Protein AF-A0A7C4ERR0-F1 (afdb_monomer)

Secondary structure (DSSP, 8-state):
------HHHHHHHHHHHHHHHHHHHHHHHHHHS-SGGGSPPGGGPPPGGGTTTTEEEEETTEEHHHHHHTT--SEE-TTS-EE---GGGEEEEE-THHHHHHHHHHHHHHHHHHHHHHHHHHHHHHHHHHHHHTT--

pLDDT: mean 80.94, std 9.2, range [39.28, 92.69]

Foldseek 3Di:
DDPPPDVVVVVVVVCCVVVVVVVVVVVCCVPPNDPPVPDDDPVRDDDPVVCVQFKFKFFQNHTPVVCVVVVVPFDADPVRDGDDGDPVRIDMDGNCVVVVVVVVVVVVVVVVVVVVVVVVVVVVVVVVVVVVVVVVD

Mean predicted aligned error: 10.68 Å

Solvent-accessible surface area (backbone atoms only — not comparable to full-atom values): 8269 Å² total; per-residue (Å²): 136,83,82,75,73,55,66,70,57,56,52,51,55,54,47,45,57,56,54,46,51,53,50,52,52,52,52,48,46,72,77,71,48,78,70,74,83,75,55,81,54,85,95,62,69,72,60,69,87,76,32,61,83,50,38,44,50,24,50,79,89,37,52,49,65,61,25,60,76,70,67,50,85,57,47,56,48,102,80,73,45,81,49,82,83,48,75,89,39,52,47,73,49,72,54,58,61,63,62,54,48,51,52,53,50,51,52,48,52,53,50,50,50,53,48,52,52,53,52,51,53,50,53,50,52,55,54,49,52,56,54,52,61,66,71,78,110

Structure (mmCIF, N/CA/C/O backbone):
data_AF-A0A7C4ERR0-F1
#
_entry.id   AF-A0A7C4ERR0-F1
#
loop_
_atom_site.group_PDB
_atom_site.id
_atom_site.type_symbol
_atom_site.label_atom_id
_atom_site.label_alt_id
_atom_site.label_comp_id
_atom_site.label_asym_id
_atom_site.label_entity_id
_atom_site.label_seq_id
_atom_site.pdbx_PDB_ins_code
_atom_site.Cartn_x
_atom_site.Cartn_y
_atom_site.Cartn_z
_atom_site.occupancy
_atom_site.B_iso_or_equiv
_atom_site.auth_seq_id
_atom_site.auth_comp_id
_atom_site.auth_asym_id
_atom_site.auth_atom_id
_atom_site.pdbx_PDB_model_num
ATOM 1 N N . MET A 1 1 ? 14.575 -12.371 -54.526 1.00 39.28 1 MET A N 1
ATOM 2 C CA . MET A 1 1 ? 14.294 -11.137 -53.759 1.00 39.28 1 MET A CA 1
ATOM 3 C C . MET A 1 1 ? 14.355 -11.497 -52.283 1.00 39.28 1 MET A C 1
ATOM 5 O O . MET A 1 1 ? 13.512 -12.250 -51.822 1.00 39.28 1 MET A O 1
ATOM 9 N N . HIS A 1 2 ? 15.414 -11.101 -51.576 1.00 48.78 2 HIS A N 1
ATOM 10 C CA . HIS A 1 2 ? 15.572 -11.419 -50.154 1.00 48.78 2 HIS A CA 1
ATOM 11 C C . HIS A 1 2 ? 14.862 -10.323 -49.357 1.00 48.78 2 HIS A C 1
ATOM 13 O O . HIS A 1 2 ? 15.348 -9.192 -49.316 1.00 48.78 2 HIS A O 1
ATOM 19 N N . ASN A 1 3 ? 13.695 -10.630 -48.787 1.00 58.78 3 ASN A N 1
ATOM 20 C CA . ASN A 1 3 ? 12.978 -9.706 -47.912 1.00 58.78 3 ASN A CA 1
ATOM 21 C C . ASN A 1 3 ? 13.831 -9.485 -46.659 1.00 58.78 3 ASN A C 1
ATOM 23 O O . ASN A 1 3 ? 13.773 -10.266 -45.713 1.00 58.78 3 ASN A O 1
ATOM 27 N N . ARG A 1 4 ? 14.667 -8.441 -46.665 1.00 66.69 4 ARG A N 1
ATOM 28 C CA . ARG A 1 4 ? 15.372 -7.987 -45.466 1.00 66.69 4 ARG A CA 1
ATOM 29 C C . ARG A 1 4 ? 14.318 -7.417 -44.526 1.00 66.69 4 ARG A C 1
ATOM 31 O O . ARG A 1 4 ? 13.931 -6.259 -44.661 1.00 66.69 4 ARG A O 1
ATOM 38 N N . ILE A 1 5 ? 13.810 -8.260 -43.632 1.00 64.56 5 ILE A N 1
ATOM 39 C CA . ILE A 1 5 ? 12.906 -7.845 -42.561 1.00 64.56 5 ILE A CA 1
ATOM 40 C C . ILE A 1 5 ? 13.581 -6.679 -41.836 1.00 64.56 5 ILE A C 1
ATOM 42 O O . ILE A 1 5 ? 14.749 -6.771 -41.452 1.00 64.56 5 ILE A O 1
ATOM 46 N N . ASN A 1 6 ? 12.865 -5.560 -41.720 1.00 78.75 6 ASN A N 1
ATOM 47 C CA . ASN A 1 6 ? 13.379 -4.368 -41.066 1.00 78.75 6 ASN A CA 1
ATOM 48 C C . ASN A 1 6 ? 13.745 -4.736 -39.614 1.00 78.75 6 ASN A C 1
ATOM 50 O O . ASN A 1 6 ? 12.865 -5.194 -38.884 1.00 78.75 6 ASN A O 1
ATOM 54 N N . PRO A 1 7 ? 15.002 -4.551 -39.174 1.00 76.31 7 PRO A N 1
ATOM 55 C CA . PRO A 1 7 ? 15.438 -4.943 -37.835 1.00 76.31 7 PRO A CA 1
ATOM 56 C C . PRO A 1 7 ? 14.577 -4.326 -36.723 1.00 76.31 7 PRO A C 1
ATOM 58 O O . PRO A 1 7 ? 14.347 -4.979 -35.710 1.00 76.31 7 PRO A O 1
ATOM 61 N N . LEU A 1 8 ? 14.016 -3.130 -36.935 1.00 74.00 8 LEU A N 1
ATOM 62 C CA . LEU A 1 8 ? 13.063 -2.504 -36.008 1.00 74.00 8 LEU A CA 1
ATOM 63 C C . LEU A 1 8 ? 11.782 -3.332 -35.815 1.00 74.00 8 LEU A C 1
ATOM 65 O O . LEU A 1 8 ? 11.280 -3.428 -34.699 1.00 74.00 8 LEU A O 1
ATOM 69 N N . ILE A 1 9 ? 11.277 -3.964 -36.878 1.00 75.38 9 ILE A N 1
ATOM 70 C CA . ILE A 1 9 ? 10.088 -4.826 -36.824 1.00 75.38 9 ILE A CA 1
ATOM 71 C C . ILE A 1 9 ? 10.408 -6.106 -36.046 1.00 75.38 9 ILE A C 1
ATOM 73 O O . ILE A 1 9 ? 9.629 -6.505 -35.186 1.00 75.38 9 ILE A O 1
ATOM 77 N N . SER A 1 10 ? 11.575 -6.714 -36.276 1.00 76.31 10 SER A N 1
ATOM 78 C CA . SER A 1 10 ? 12.005 -7.901 -35.524 1.00 76.31 10 SER A CA 1
ATOM 79 C C . SER A 1 10 ? 12.171 -7.607 -34.031 1.00 76.31 10 SER A C 1
ATOM 81 O O . SER A 1 10 ? 11.711 -8.389 -33.199 1.00 76.31 10 SER A O 1
ATOM 83 N N . PHE A 1 11 ? 12.766 -6.462 -33.676 1.00 77.06 11 PHE A N 1
ATOM 84 C CA . PHE A 1 11 ? 12.861 -6.017 -32.283 1.00 77.06 11 PHE A CA 1
ATOM 85 C C . PHE A 1 11 ? 11.483 -5.762 -31.665 1.00 77.06 11 PHE A C 1
ATOM 87 O O . PHE A 1 11 ? 11.231 -6.210 -30.548 1.00 77.06 11 PHE A O 1
ATOM 94 N N . GLY A 1 12 ? 10.579 -5.107 -32.398 1.00 72.06 12 GLY A N 1
ATOM 95 C CA . GLY A 1 12 ? 9.215 -4.845 -31.940 1.00 72.06 12 GLY A CA 1
ATOM 96 C C . GLY A 1 12 ? 8.422 -6.123 -31.661 1.00 72.06 12 GLY A C 1
ATOM 97 O O . GLY A 1 12 ? 7.835 -6.259 -30.590 1.00 72.06 12 GLY A O 1
ATOM 98 N N . ILE A 1 13 ? 8.462 -7.093 -32.580 1.00 80.81 13 ILE A N 1
ATOM 99 C CA . ILE A 1 13 ? 7.768 -8.381 -32.427 1.00 80.81 13 ILE A CA 1
ATOM 100 C C . ILE A 1 13 ? 8.350 -9.172 -31.250 1.00 80.81 13 ILE A C 1
ATOM 102 O O . ILE A 1 13 ? 7.605 -9.669 -30.408 1.00 80.81 13 ILE A O 1
ATOM 106 N N . THR A 1 14 ? 9.678 -9.251 -31.150 1.00 81.94 14 THR A N 1
ATOM 107 C CA . THR A 1 14 ? 10.345 -9.971 -30.052 1.00 81.94 14 THR A CA 1
ATOM 108 C C . THR A 1 14 ? 10.003 -9.346 -28.697 1.00 81.94 14 THR A C 1
ATOM 110 O O . THR A 1 14 ? 9.637 -10.052 -27.759 1.00 81.94 14 THR A O 1
ATOM 113 N N . GLY A 1 15 ? 10.056 -8.014 -28.605 1.00 74.25 15 GLY A N 1
ATOM 114 C CA . GLY A 1 15 ? 9.685 -7.278 -27.400 1.00 74.25 15 GLY A CA 1
ATOM 115 C C . GLY A 1 15 ? 8.220 -7.480 -27.013 1.00 74.25 15 GLY A C 1
ATOM 116 O O . GLY A 1 15 ? 7.934 -7.725 -25.844 1.00 74.25 15 GLY A O 1
ATOM 117 N N . MET A 1 16 ? 7.298 -7.454 -27.980 1.00 82.56 16 MET A N 1
ATOM 118 C CA . MET A 1 16 ? 5.873 -7.692 -27.736 1.00 82.56 16 MET A CA 1
ATOM 119 C C . MET A 1 16 ? 5.622 -9.067 -27.115 1.00 82.56 16 MET A C 1
ATOM 121 O O . MET A 1 16 ? 4.876 -9.159 -26.145 1.00 82.56 16 MET A O 1
ATOM 125 N N . PHE A 1 17 ? 6.249 -10.130 -27.622 1.00 84.38 17 PHE A N 1
ATOM 126 C CA . PHE A 1 17 ? 6.045 -11.466 -27.059 1.00 84.38 17 PHE A CA 1
ATOM 127 C C . PHE A 1 17 ? 6.647 -11.613 -25.662 1.00 84.38 17 PHE A C 1
ATOM 129 O O . PHE A 1 17 ? 6.008 -12.200 -24.791 1.00 84.38 17 PHE A O 1
ATOM 136 N N . ILE A 1 18 ? 7.833 -11.052 -25.417 1.00 84.62 18 ILE A N 1
ATOM 137 C CA . ILE A 1 18 ? 8.480 -11.131 -24.102 1.00 84.62 18 ILE A CA 1
ATOM 138 C C . ILE A 1 18 ? 7.709 -10.292 -23.077 1.00 84.62 18 ILE A C 1
ATOM 140 O O . ILE A 1 18 ? 7.186 -10.822 -22.096 1.00 84.62 18 ILE A O 1
ATOM 144 N N . PHE A 1 19 ? 7.599 -8.983 -23.309 1.00 76.62 19 PHE A N 1
ATOM 145 C CA . PHE A 1 19 ? 6.998 -8.062 -22.345 1.00 76.62 19 PHE A CA 1
ATOM 146 C C . PHE A 1 19 ? 5.476 -8.202 -22.279 1.00 76.62 19 PHE A C 1
ATOM 148 O O . PHE A 1 19 ? 4.904 -8.093 -21.197 1.00 76.62 19 PHE A O 1
ATOM 155 N N . GLY A 1 20 ? 4.818 -8.511 -23.400 1.00 78.69 20 GLY A N 1
ATOM 156 C CA . GLY A 1 20 ? 3.375 -8.738 -23.443 1.00 78.69 20 GLY A CA 1
ATOM 157 C C . GLY A 1 20 ? 2.948 -9.981 -22.665 1.00 78.69 20 GLY A C 1
ATOM 158 O O . GLY A 1 20 ? 1.949 -9.926 -21.954 1.00 78.69 20 GLY A O 1
ATOM 159 N N . SER A 1 21 ? 3.725 -11.069 -22.716 1.00 83.75 21 SER A N 1
ATOM 160 C CA . SER A 1 21 ? 3.416 -12.279 -21.937 1.00 83.75 21 SER A CA 1
ATOM 161 C C . SER A 1 21 ? 3.588 -12.050 -20.434 1.00 83.75 21 SER A C 1
ATOM 163 O O . SER A 1 21 ? 2.741 -12.473 -19.649 1.00 83.75 21 SER A O 1
ATOM 165 N N . ILE A 1 22 ? 4.644 -11.334 -20.027 1.00 86.12 22 ILE A N 1
ATOM 166 C CA . ILE A 1 22 ? 4.869 -10.957 -18.621 1.00 86.12 22 ILE A CA 1
ATOM 167 C C . ILE A 1 22 ? 3.720 -10.077 -18.118 1.00 86.12 22 ILE A C 1
ATOM 169 O O . ILE A 1 22 ? 3.146 -10.355 -17.065 1.00 86.12 22 ILE A O 1
ATOM 173 N N . PHE A 1 23 ? 3.349 -9.052 -18.889 1.00 82.44 23 PHE A N 1
ATOM 174 C CA . PHE A 1 23 ? 2.244 -8.156 -18.556 1.00 82.44 23 PHE A CA 1
ATOM 175 C C . PHE A 1 23 ? 0.912 -8.908 -18.425 1.00 82.44 23 PHE A C 1
ATOM 177 O O . PHE A 1 23 ? 0.201 -8.737 -17.435 1.00 82.44 23 PHE A O 1
ATOM 184 N N . ALA A 1 24 ? 0.596 -9.788 -19.380 1.00 84.69 24 ALA A N 1
ATOM 185 C CA . ALA A 1 24 ? -0.616 -10.601 -19.334 1.00 84.69 24 ALA A CA 1
ATOM 186 C C . ALA A 1 24 ? -0.659 -11.490 -18.080 1.00 84.69 24 ALA A C 1
ATOM 188 O O . ALA A 1 24 ? -1.686 -11.548 -17.405 1.00 84.69 24 ALA A O 1
ATOM 189 N N . GLY A 1 25 ? 0.463 -12.127 -17.727 1.00 87.31 25 GLY A N 1
ATOM 190 C CA . GLY A 1 25 ? 0.573 -12.931 -16.509 1.00 87.31 25 GLY A CA 1
ATOM 191 C C . GLY A 1 25 ? 0.321 -12.119 -15.236 1.00 87.31 25 GLY A C 1
ATOM 192 O O . GLY A 1 25 ? -0.446 -12.551 -14.376 1.00 87.31 25 GLY A O 1
ATOM 193 N N . GLN A 1 26 ? 0.901 -10.920 -15.139 1.00 85.25 26 GLN A N 1
ATOM 194 C CA . GLN A 1 26 ? 0.708 -10.031 -13.988 1.00 85.25 26 GLN A CA 1
ATOM 195 C C . GLN A 1 26 ? -0.747 -9.565 -13.846 1.00 85.25 26 GLN A C 1
ATOM 197 O O . GLN A 1 26 ? -1.281 -9.576 -12.739 1.00 85.25 26 GLN A O 1
ATOM 202 N N . ILE A 1 27 ? -1.416 -9.215 -14.950 1.00 86.00 27 ILE A N 1
ATOM 203 C CA . ILE A 1 27 ? -2.839 -8.837 -14.948 1.00 86.00 27 ILE A CA 1
ATOM 204 C C . ILE A 1 27 ? -3.710 -10.010 -14.488 1.00 86.00 27 ILE A C 1
ATOM 206 O O . ILE A 1 27 ? -4.546 -9.848 -13.599 1.00 86.00 27 ILE A O 1
ATOM 210 N N . ILE A 1 28 ? -3.494 -11.205 -15.043 1.00 87.06 28 ILE A N 1
ATOM 211 C CA . ILE A 1 28 ? -4.242 -12.411 -14.658 1.00 87.06 28 ILE A CA 1
ATOM 212 C C . ILE A 1 28 ? -4.080 -12.681 -13.161 1.00 87.06 28 ILE A C 1
ATOM 214 O O . ILE A 1 28 ? -5.069 -12.902 -12.466 1.00 87.06 28 ILE A O 1
ATOM 218 N N . GLN A 1 29 ? -2.852 -12.617 -12.647 1.00 83.62 29 GLN A N 1
ATOM 219 C CA . GLN A 1 29 ? -2.584 -12.837 -11.230 1.00 83.62 29 GLN A CA 1
ATOM 220 C C . GLN A 1 29 ? -3.224 -11.761 -10.340 1.00 83.62 29 GLN A C 1
ATOM 222 O O . GLN A 1 29 ? -3.745 -12.090 -9.278 1.00 83.62 29 GLN A O 1
ATOM 227 N N . ALA A 1 30 ? -3.231 -10.497 -10.766 1.00 84.19 30 ALA A N 1
ATOM 228 C CA . ALA A 1 30 ? -3.829 -9.405 -10.003 1.00 84.19 30 ALA A CA 1
ATOM 229 C C . ALA A 1 30 ? -5.359 -9.533 -9.872 1.00 84.19 30 ALA A C 1
ATOM 231 O O . ALA A 1 30 ? -5.910 -9.236 -8.812 1.00 84.19 30 ALA A O 1
ATOM 232 N N . PHE A 1 31 ? -6.051 -9.992 -10.922 1.00 83.69 31 PHE A N 1
ATOM 233 C CA . PHE A 1 31 ? -7.517 -10.104 -10.916 1.00 83.69 31 PHE A CA 1
ATOM 234 C C . PHE A 1 31 ? -8.041 -11.467 -10.449 1.00 83.69 31 PHE A C 1
ATOM 236 O O . PHE A 1 31 ? -9.084 -11.516 -9.796 1.00 83.69 31 PHE A O 1
ATOM 243 N N . TRP A 1 32 ? -7.336 -12.557 -10.760 1.00 86.38 32 TRP A N 1
ATOM 244 C CA . TRP A 1 32 ? -7.786 -13.932 -10.500 1.00 86.38 32 TRP A CA 1
ATOM 245 C C . TRP A 1 32 ? -6.890 -14.726 -9.545 1.00 86.38 32 TRP A C 1
ATOM 247 O O . TRP A 1 32 ? -7.159 -15.898 -9.288 1.00 86.38 32 TRP A O 1
ATOM 257 N N . GLY A 1 33 ? -5.837 -14.119 -8.998 1.00 79.00 33 GLY A N 1
ATOM 258 C CA . GLY A 1 33 ? -5.008 -14.754 -7.979 1.00 79.00 33 GLY A CA 1
ATOM 259 C C . GLY A 1 33 ? -5.760 -14.977 -6.664 1.00 79.00 33 GLY A C 1
ATOM 260 O O . GLY A 1 33 ? -6.616 -14.186 -6.262 1.00 79.00 33 GLY A O 1
ATOM 261 N N . THR A 1 34 ? -5.409 -16.051 -5.958 1.00 77.12 34 THR A N 1
ATOM 262 C CA . THR A 1 34 ? -5.920 -16.333 -4.613 1.00 77.12 34 THR A CA 1
ATOM 263 C C . THR A 1 34 ? -5.479 -15.229 -3.657 1.00 77.12 34 THR A C 1
ATOM 265 O O . THR A 1 34 ? -4.289 -14.943 -3.546 1.00 77.12 34 THR A O 1
ATOM 268 N N . ARG A 1 35 ? -6.425 -14.599 -2.955 1.00 71.81 35 ARG A N 1
ATOM 269 C CA . ARG A 1 35 ? -6.118 -13.493 -2.032 1.00 71.81 35 ARG A CA 1
ATOM 270 C C . ARG A 1 35 ? -5.568 -13.979 -0.693 1.00 71.81 35 ARG A C 1
ATOM 272 O O . ARG A 1 35 ? -4.796 -13.267 -0.061 1.00 71.81 35 ARG A O 1
ATOM 279 N N . ASP A 1 36 ? -5.903 -15.207 -0.304 1.00 72.56 36 ASP A N 1
ATOM 280 C CA . ASP A 1 36 ? -5.627 -15.687 1.049 1.00 72.56 36 ASP A CA 1
ATOM 281 C C . ASP A 1 36 ? -4.154 -16.028 1.316 1.00 72.56 36 ASP A C 1
ATOM 283 O O . ASP A 1 36 ? -3.716 -16.024 2.462 1.00 72.56 36 ASP A O 1
ATOM 287 N N . ILE A 1 37 ? -3.359 -16.247 0.264 1.00 73.38 37 ILE A N 1
ATOM 288 C CA . ILE A 1 37 ? -1.920 -16.544 0.381 1.00 73.38 37 ILE A CA 1
ATOM 289 C C . ILE A 1 37 ? -1.081 -15.342 0.846 1.00 73.38 37 ILE A C 1
ATOM 291 O O . ILE A 1 37 ? 0.102 -15.502 1.133 1.00 73.38 37 ILE A O 1
ATOM 295 N N . TRP A 1 38 ? -1.673 -14.145 0.893 1.00 77.19 38 TRP A N 1
ATOM 296 C CA . TRP A 1 38 ? -0.994 -12.899 1.258 1.00 77.19 38 TRP A CA 1
ATOM 297 C C . TRP A 1 38 ? -1.250 -12.466 2.709 1.00 77.19 38 TRP A C 1
ATOM 299 O O . TRP A 1 38 ? -0.691 -11.459 3.146 1.00 77.19 38 TRP A O 1
ATOM 309 N N . TRP A 1 39 ? -2.070 -13.204 3.469 1.00 80.44 39 TRP A N 1
ATOM 310 C CA . TRP A 1 39 ? -2.247 -12.959 4.902 1.00 80.44 39 TRP A CA 1
ATOM 311 C C . TRP A 1 39 ? -1.060 -13.476 5.711 1.00 80.44 39 TRP A C 1
ATOM 313 O O . TRP A 1 39 ? -0.402 -14.450 5.343 1.00 80.44 39 TRP A O 1
ATOM 323 N N . THR A 1 40 ? -0.807 -12.836 6.854 1.00 82.50 40 THR A N 1
ATOM 324 C CA . THR A 1 40 ? 0.179 -13.326 7.819 1.00 82.50 40 THR A CA 1
ATOM 325 C C . THR A 1 40 ? -0.187 -14.750 8.251 1.00 82.50 40 THR A C 1
ATOM 327 O O . THR A 1 40 ? -1.318 -14.959 8.694 1.00 82.50 40 THR A O 1
ATOM 330 N N . PRO A 1 41 ? 0.748 -15.714 8.166 1.00 82.19 41 PRO A N 1
ATOM 331 C CA . PRO A 1 41 ? 0.528 -17.071 8.648 1.00 82.19 41 PRO A CA 1
ATOM 332 C C . PRO A 1 41 ? 0.081 -17.112 10.114 1.00 82.19 41 PRO A C 1
ATOM 334 O O . PRO A 1 41 ? 0.520 -16.295 10.929 1.00 82.19 41 PRO A O 1
ATOM 337 N N . ASP A 1 42 ? -0.772 -18.078 10.459 1.00 79.94 42 ASP A N 1
ATOM 338 C CA . ASP A 1 42 ? -1.363 -18.181 11.798 1.00 79.94 42 ASP A CA 1
ATOM 339 C C . ASP A 1 42 ? -0.320 -18.334 12.920 1.00 79.94 42 ASP A C 1
ATOM 341 O O . ASP A 1 42 ? -0.526 -17.841 14.029 1.00 79.94 42 ASP A O 1
ATOM 345 N N . ASP A 1 43 ? 0.811 -18.976 12.627 1.00 85.75 43 ASP A N 1
ATOM 346 C CA . ASP A 1 43 ? 1.952 -19.166 13.529 1.00 85.75 43 ASP A CA 1
ATOM 347 C C . ASP A 1 43 ? 2.781 -17.886 13.743 1.00 85.75 43 ASP A C 1
ATOM 349 O O . ASP A 1 43 ? 3.630 -17.835 14.633 1.00 85.75 43 ASP A O 1
ATOM 353 N N . LYS A 1 44 ? 2.526 -16.831 12.959 1.00 83.31 44 LYS A N 1
ATOM 354 C CA . LYS A 1 44 ? 3.250 -15.550 12.993 1.00 83.31 44 LYS A CA 1
ATOM 355 C C . LYS A 1 44 ? 2.363 -14.361 13.358 1.00 83.31 44 LYS A C 1
ATOM 357 O O . LYS A 1 44 ? 2.696 -13.221 13.027 1.00 83.31 44 LYS A O 1
ATOM 362 N N . LYS A 1 45 ? 1.243 -14.602 14.048 1.00 85.94 45 LYS A N 1
ATOM 363 C CA . LYS A 1 45 ? 0.371 -13.533 14.557 1.00 85.94 45 LYS A CA 1
ATOM 364 C C . LYS A 1 45 ? 1.176 -12.542 15.390 1.00 85.94 45 LYS A C 1
AT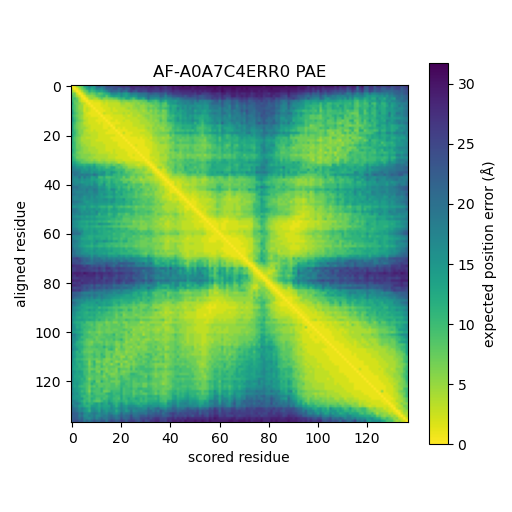OM 366 O O . LYS A 1 45 ? 1.941 -12.915 16.278 1.00 85.94 45 LYS A O 1
ATOM 371 N N . LEU A 1 46 ? 1.003 -11.265 15.077 1.00 84.25 46 LEU A N 1
ATOM 372 C CA . LEU A 1 46 ? 1.668 -10.189 15.791 1.00 84.25 46 LEU A CA 1
ATOM 373 C C . LEU A 1 46 ? 0.842 -9.801 17.022 1.00 84.25 46 LEU A C 1
ATOM 375 O O . LEU A 1 46 ? -0.388 -9.772 16.937 1.00 84.25 46 LEU A O 1
ATOM 379 N N . PRO A 1 47 ? 1.497 -9.478 18.149 1.00 83.81 47 PRO A N 1
ATOM 380 C CA . PRO A 1 47 ? 0.817 -8.854 19.272 1.00 83.81 47 PRO A CA 1
ATOM 381 C C . PRO A 1 47 ? 0.312 -7.466 18.846 1.00 83.81 47 PRO A C 1
ATOM 383 O O . PRO A 1 47 ? 0.894 -6.829 17.959 1.00 83.81 47 PRO A O 1
ATOM 386 N N . PHE A 1 48 ? -0.792 -7.019 19.442 1.00 81.12 48 PHE A N 1
ATOM 387 C CA . PHE A 1 48 ? -1.556 -5.868 18.956 1.00 81.12 48 PHE A CA 1
ATOM 388 C C . PHE A 1 48 ? -0.739 -4.564 18.986 1.00 81.12 48 PHE A C 1
ATOM 390 O O . PHE A 1 48 ? -0.821 -3.739 18.081 1.00 81.12 48 PHE A O 1
ATOM 397 N N . GLU A 1 49 ? 0.184 -4.430 19.936 1.00 80.88 49 GLU A N 1
ATOM 398 C CA . GLU A 1 49 ? 1.060 -3.262 20.063 1.00 80.88 49 GLU A CA 1
ATOM 399 C C . GLU A 1 49 ? 1.979 -3.094 18.843 1.00 80.88 49 GLU A C 1
ATOM 401 O O . GLU A 1 49 ? 2.435 -1.991 18.535 1.00 80.88 49 GLU A O 1
ATOM 406 N N . LYS A 1 50 ? 2.252 -4.192 18.123 1.00 83.75 50 LYS A N 1
ATOM 407 C CA . LYS A 1 50 ? 3.049 -4.191 16.890 1.00 83.75 50 LYS A CA 1
ATOM 408 C C . LYS A 1 50 ? 2.213 -3.942 15.636 1.00 83.75 50 LYS A C 1
ATOM 410 O O . LYS A 1 50 ? 2.798 -3.735 14.574 1.00 83.75 50 LYS A O 1
ATOM 415 N N . THR A 1 51 ? 0.882 -3.932 15.725 1.00 85.88 51 THR A N 1
ATOM 416 C CA . THR A 1 51 ? 0.006 -3.728 14.563 1.00 85.88 51 THR A CA 1
ATOM 417 C C . THR A 1 51 ? -0.369 -2.271 14.327 1.00 85.88 51 THR A C 1
ATOM 419 O O . THR A 1 51 ? -0.880 -1.982 13.249 1.00 85.88 51 THR A O 1
ATOM 422 N N . LYS A 1 52 ? -0.049 -1.335 15.239 1.00 82.88 52 LYS A N 1
ATOM 423 C CA . LYS A 1 52 ? -0.427 0.095 15.136 1.00 82.88 52 LYS A CA 1
ATOM 424 C C . LYS A 1 52 ? -0.070 0.762 13.806 1.00 82.88 52 LYS A C 1
ATOM 426 O O . LYS A 1 52 ? -0.798 1.625 13.325 1.00 82.88 52 LYS A O 1
ATOM 431 N N . ASN A 1 53 ? 1.050 0.360 13.204 1.00 85.00 53 ASN A N 1
ATOM 432 C CA . ASN A 1 53 ? 1.501 0.894 11.917 1.00 85.00 53 ASN A CA 1
ATOM 433 C C . ASN A 1 53 ? 0.721 0.335 10.719 1.00 85.00 53 ASN A C 1
ATOM 435 O O . ASN A 1 53 ? 0.872 0.849 9.617 1.00 85.00 53 ASN A O 1
ATOM 439 N N . SER A 1 54 ? -0.089 -0.705 10.903 1.00 85.81 54 SER A N 1
ATOM 440 C CA . SER A 1 54 ? -0.871 -1.361 9.851 1.00 85.81 54 SER A CA 1
ATOM 441 C C . SER A 1 54 ? -2.370 -1.166 10.058 1.00 85.81 54 SER A C 1
ATOM 443 O O . SER A 1 54 ? -3.072 -0.823 9.111 1.00 85.81 54 SER A O 1
ATOM 445 N N . PHE A 1 55 ? -2.863 -1.338 11.285 1.00 90.25 55 PHE A N 1
ATOM 446 C CA . PHE A 1 55 ? -4.241 -1.035 11.648 1.00 90.25 55 PHE A CA 1
ATOM 447 C C . PHE A 1 55 ? -4.381 -0.717 13.140 1.00 90.25 55 PHE A C 1
ATOM 449 O O . PHE A 1 55 ? -3.587 -1.153 13.970 1.00 90.25 55 PHE A O 1
ATOM 456 N N . VAL A 1 56 ? -5.434 0.021 13.479 1.00 90.06 56 VAL A N 1
ATOM 457 C CA . VAL A 1 56 ? -5.833 0.318 14.857 1.00 90.06 56 VAL A CA 1
ATOM 458 C C . VAL A 1 56 ? -7.314 -0.004 14.999 1.00 90.06 56 VAL A C 1
ATOM 460 O O . VAL A 1 56 ? -8.133 0.496 14.230 1.00 90.06 56 VAL A O 1
ATOM 463 N N . LEU A 1 57 ? -7.655 -0.843 15.973 1.00 91.06 57 LEU A N 1
ATOM 464 C CA . LEU A 1 57 ? -9.037 -1.175 16.318 1.00 91.06 57 LEU A CA 1
ATOM 465 C C . LEU A 1 57 ? -9.526 -0.244 17.427 1.00 91.06 57 LEU A C 1
ATOM 467 O O . LEU A 1 57 ? -8.792 0.027 18.379 1.00 91.06 57 LEU A O 1
ATOM 471 N N . PHE A 1 58 ? -10.766 0.204 17.310 1.00 90.06 58 PHE A N 1
ATOM 472 C CA . PHE A 1 58 ? -11.435 1.074 18.260 1.00 90.06 58 PHE A CA 1
ATOM 473 C C . PHE A 1 58 ? -12.695 0.396 18.780 1.00 90.06 58 PHE A C 1
ATOM 475 O O . PHE A 1 58 ? -13.414 -0.256 18.023 1.00 90.06 58 PHE A O 1
ATOM 482 N N . ILE A 1 59 ? -12.971 0.596 20.063 1.00 89.00 59 ILE A N 1
ATOM 483 C CA . ILE A 1 59 ? -14.241 0.272 20.706 1.00 89.00 59 ILE A CA 1
ATOM 484 C C . ILE A 1 59 ? -14.781 1.589 21.254 1.00 89.00 59 ILE A C 1
ATOM 486 O O . ILE A 1 59 ? -14.071 2.305 21.953 1.00 89.00 59 ILE A O 1
ATOM 490 N N . SER A 1 60 ? -16.002 1.964 20.874 1.00 86.12 60 SER A N 1
ATOM 491 C CA . SER A 1 60 ? -16.635 3.215 21.324 1.00 86.12 60 SER A CA 1
ATOM 492 C C . SER A 1 60 ? -15.735 4.448 21.121 1.00 86.12 60 SER A C 1
ATOM 494 O O . SER A 1 60 ? -15.652 5.326 21.975 1.00 86.12 60 SER A O 1
ATOM 496 N N . ASN A 1 61 ? -15.053 4.507 19.970 1.00 85.56 61 ASN A N 1
ATOM 497 C CA . ASN A 1 61 ? -14.133 5.581 19.571 1.00 85.56 61 ASN A CA 1
ATOM 498 C C . ASN A 1 61 ? -12.821 5.686 20.383 1.00 85.56 61 ASN A C 1
ATOM 500 O O . ASN A 1 61 ? -12.104 6.679 20.265 1.00 85.56 61 ASN A O 1
ATOM 504 N N . LYS A 1 62 ? -12.468 4.657 21.162 1.00 87.50 62 LYS A N 1
ATOM 505 C CA . LYS A 1 62 ? -11.209 4.567 21.912 1.00 87.50 62 LYS A CA 1
ATOM 506 C C . LYS A 1 62 ? -10.373 3.364 21.442 1.00 87.50 62 LYS A C 1
ATOM 508 O O . LYS A 1 62 ? -10.947 2.306 21.179 1.00 87.50 62 LYS A O 1
ATOM 513 N N . PRO A 1 63 ? -9.038 3.489 21.288 1.00 89.44 63 PRO A N 1
ATOM 514 C CA . PRO A 1 63 ? -8.192 2.387 20.828 1.00 89.44 63 PRO A CA 1
ATOM 515 C C . PRO A 1 63 ? -8.253 1.171 21.758 1.00 89.44 63 PRO A C 1
ATOM 517 O O . PRO A 1 63 ? -8.243 1.321 22.980 1.00 89.44 63 PRO A O 1
ATOM 520 N N . LEU A 1 64 ? -8.245 -0.035 21.187 1.00 89.19 64 LEU A N 1
ATOM 521 C CA . LEU A 1 64 ? -8.286 -1.288 21.951 1.00 89.19 64 LEU A CA 1
ATOM 522 C C . LEU A 1 64 ? -7.131 -1.408 22.959 1.00 89.19 64 LEU A C 1
ATOM 524 O O . LEU A 1 64 ? -7.343 -1.873 24.072 1.00 89.19 64 LEU A O 1
ATOM 528 N N . GLU A 1 65 ? -5.930 -0.957 22.601 1.00 87.12 65 GLU A N 1
ATOM 529 C CA . GLU A 1 65 ? -4.754 -0.964 23.492 1.00 87.12 65 GLU A CA 1
ATOM 530 C C . GLU A 1 65 ? -5.017 -0.179 24.764 1.00 87.12 65 GLU A C 1
ATOM 532 O O . GLU A 1 65 ? -4.750 -0.652 25.856 1.00 87.12 65 GLU A O 1
ATOM 537 N N . GLN A 1 66 ? -5.641 0.987 24.626 1.00 87.12 66 GLN A N 1
ATOM 538 C CA . GLN A 1 66 ? -5.967 1.822 25.766 1.00 87.12 66 GLN A CA 1
ATOM 539 C C . GLN A 1 66 ? -7.051 1.173 26.644 1.00 87.12 66 GLN A C 1
ATOM 541 O O . GLN A 1 66 ? -7.061 1.353 27.859 1.00 87.12 66 GLN A O 1
ATOM 546 N N . HIS A 1 67 ? -7.965 0.393 26.056 1.00 86.62 67 HIS A N 1
ATOM 547 C CA . HIS A 1 67 ? -8.900 -0.423 26.834 1.00 86.62 67 HIS A CA 1
ATOM 548 C C . HIS A 1 67 ? -8.208 -1.561 27.590 1.00 86.62 67 HIS A C 1
ATOM 550 O O . HIS A 1 67 ? -8.593 -1.844 28.724 1.00 86.62 67 HIS A O 1
ATOM 556 N N . LEU A 1 68 ? -7.210 -2.201 26.975 1.00 86.44 68 LEU A N 1
ATOM 557 C CA . LEU A 1 68 ? -6.413 -3.264 27.590 1.00 86.44 68 LEU A CA 1
ATOM 558 C C . LEU A 1 68 ? -5.551 -2.719 28.737 1.00 86.44 68 LEU A C 1
ATOM 560 O O . LEU A 1 68 ? -5.595 -3.276 29.831 1.00 86.44 68 LEU A O 1
ATOM 564 N N . ASP A 1 69 ? -4.851 -1.607 28.512 1.00 86.44 69 ASP A N 1
ATOM 565 C CA . ASP A 1 69 ? -3.957 -0.973 29.487 1.00 86.44 69 ASP A CA 1
ATOM 566 C C . ASP A 1 69 ? -4.714 -0.477 30.727 1.00 86.44 69 ASP A C 1
ATOM 568 O O . ASP A 1 69 ? -4.262 -0.644 31.858 1.00 86.44 69 ASP A O 1
ATOM 572 N N . GLU A 1 70 ? -5.894 0.112 30.527 1.00 85.38 70 GLU A N 1
ATOM 573 C CA . GLU A 1 70 ? -6.718 0.643 31.616 1.00 85.38 70 GLU A CA 1
ATOM 574 C C . GLU A 1 70 ? -7.644 -0.418 32.243 1.00 85.38 70 GLU A C 1
ATOM 576 O O . GLU A 1 70 ? -8.393 -0.109 33.168 1.00 85.38 70 GLU A O 1
ATOM 581 N N . GLY A 1 71 ? -7.653 -1.657 31.732 1.00 79.88 71 GLY A N 1
ATOM 582 C CA . GLY A 1 71 ? -8.574 -2.708 32.182 1.00 79.88 71 GLY A CA 1
ATOM 583 C C . GLY A 1 71 ? -10.055 -2.389 31.925 1.00 79.88 71 GLY A C 1
ATOM 584 O O . GLY A 1 71 ? -10.940 -2.968 32.552 1.00 79.88 71 GLY A O 1
ATOM 585 N N . THR A 1 72 ? -10.345 -1.475 30.995 1.00 74.06 72 THR A N 1
ATOM 586 C CA . THR A 1 72 ? -11.694 -0.970 30.680 1.00 74.06 72 THR A CA 1
ATOM 587 C C . THR A 1 72 ? -12.334 -1.723 29.518 1.00 74.06 72 THR A C 1
ATOM 589 O O . THR A 1 72 ? -13.079 -1.149 28.725 1.00 74.06 72 THR A O 1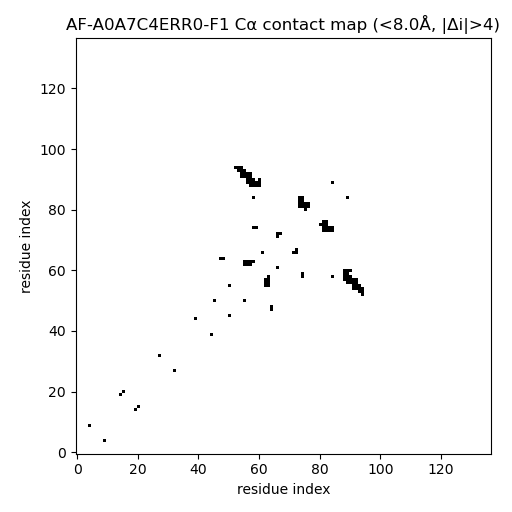
ATOM 592 N N . LEU A 1 73 ? -12.069 -3.026 29.396 1.00 72.81 73 LEU A N 1
ATOM 593 C CA . LEU A 1 73 ? -12.624 -3.892 28.343 1.00 72.81 73 LEU A CA 1
ATOM 594 C C . LEU A 1 73 ? -14.102 -4.260 28.585 1.00 72.81 73 LEU A C 1
ATOM 596 O O . LEU A 1 73 ? -14.592 -5.323 28.210 1.00 72.81 73 LEU A O 1
ATOM 600 N N . PHE A 1 74 ? -14.816 -3.332 29.208 1.00 72.25 74 PHE A N 1
ATOM 601 C CA . PHE A 1 74 ? -16.245 -3.304 29.419 1.00 72.25 74 PHE A CA 1
ATOM 602 C C . PHE A 1 74 ? -16.713 -1.971 28.842 1.00 72.25 74 PHE A C 1
ATOM 604 O O . PHE A 1 74 ? -16.257 -0.915 29.281 1.00 72.25 74 PHE A O 1
ATOM 611 N N . ALA A 1 75 ? -17.570 -1.996 27.821 1.00 64.06 75 ALA A N 1
ATOM 612 C CA . ALA A 1 75 ? -18.076 -0.752 27.262 1.00 64.06 75 ALA A CA 1
ATOM 613 C C . ALA A 1 75 ? -19.026 -0.107 28.272 1.00 64.06 75 ALA A C 1
ATOM 615 O O . ALA A 1 75 ? -19.988 -0.733 28.717 1.00 64.06 75 ALA A O 1
ATOM 616 N N . LEU A 1 76 ? -18.713 1.124 28.662 1.00 65.81 76 LEU A N 1
ATOM 617 C CA . LEU A 1 76 ? -19.537 1.950 29.533 1.00 65.81 76 LEU A CA 1
ATOM 618 C C . LEU A 1 76 ? -20.267 2.968 28.662 1.00 65.81 76 LEU A C 1
ATOM 620 O O . LEU A 1 76 ? -19.653 3.577 27.784 1.00 65.81 76 LEU A O 1
ATOM 624 N N . ASP A 1 77 ? -21.575 3.115 28.846 1.00 67.12 77 ASP A N 1
ATOM 625 C CA . ASP A 1 77 ? -22.332 4.166 28.170 1.00 67.12 77 ASP A CA 1
ATOM 626 C C . ASP A 1 77 ? -22.011 5.546 28.776 1.00 67.12 77 ASP A C 1
ATOM 628 O O . ASP A 1 77 ? -21.263 5.668 29.748 1.00 67.12 77 ASP A O 1
ATOM 632 N N . ASN A 1 78 ? -22.599 6.611 28.225 1.00 72.06 78 ASN A N 1
ATOM 633 C CA . ASN A 1 78 ? -22.422 7.977 28.740 1.00 72.06 78 ASN A CA 1
ATOM 634 C C . ASN A 1 78 ? -22.897 8.154 30.201 1.00 72.06 78 ASN A C 1
ATOM 636 O O . ASN A 1 78 ? -22.679 9.209 30.791 1.00 72.06 78 ASN A O 1
ATOM 640 N N . SER A 1 79 ? -23.581 7.161 30.771 1.00 74.19 79 SER A N 1
ATOM 641 C CA . SER A 1 79 ? -24.069 7.110 32.150 1.00 74.19 79 SER A CA 1
ATOM 642 C C . SER A 1 79 ? -23.265 6.137 33.025 1.00 74.19 79 SER A C 1
ATOM 644 O O . SER A 1 79 ? -23.703 5.812 34.126 1.00 74.19 79 SER A O 1
ATOM 646 N N . SER A 1 80 ? -22.090 5.689 32.566 1.00 71.69 80 SER A N 1
ATOM 647 C CA . SER A 1 80 ? -21.221 4.732 33.265 1.00 71.69 80 SER A CA 1
ATOM 648 C C . SER A 1 80 ? -21.860 3.355 33.486 1.00 71.69 80 SER A C 1
ATOM 650 O O . SER A 1 80 ? -21.437 2.608 34.370 1.00 71.69 80 SER A O 1
ATOM 652 N N . THR A 1 81 ? -22.864 2.992 32.682 1.00 76.19 81 THR A N 1
ATOM 653 C CA . THR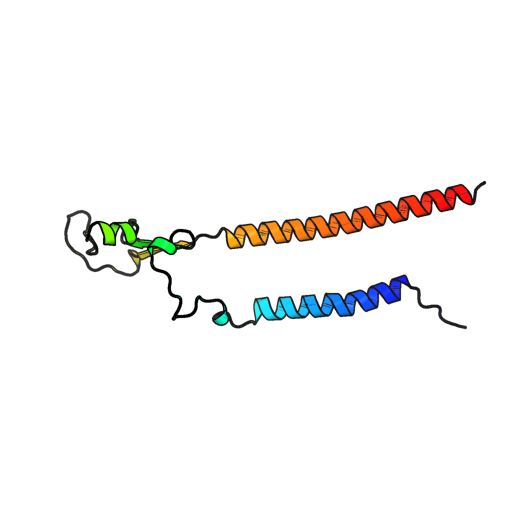 A 1 81 ? -23.506 1.676 32.736 1.00 76.19 81 THR A CA 1
ATOM 654 C C . THR A 1 81 ? -22.805 0.727 31.777 1.00 76.19 81 THR A C 1
ATOM 656 O O . THR A 1 81 ? -22.602 1.048 30.606 1.00 76.19 81 THR A O 1
ATOM 659 N N . GLN A 1 82 ? -22.453 -0.464 32.259 1.00 77.44 82 GLN A N 1
ATOM 660 C CA . GLN A 1 82 ? -21.875 -1.504 31.417 1.00 77.44 82 GLN A CA 1
ATOM 661 C C . GLN A 1 82 ? -22.900 -1.977 30.381 1.00 77.44 82 GLN A C 1
ATOM 663 O O . GLN A 1 82 ? -23.980 -2.450 30.734 1.00 77.44 82 GLN A O 1
ATOM 668 N N . TYR A 1 83 ? -22.547 -1.893 29.102 1.00 75.56 83 TYR A N 1
ATOM 669 C CA . TYR A 1 83 ? -23.364 -2.401 28.011 1.00 75.56 83 TYR A CA 1
ATOM 670 C C . TYR A 1 83 ? -22.584 -3.379 27.137 1.00 75.56 83 TYR A C 1
ATOM 672 O O . TYR A 1 83 ? -21.352 -3.450 27.125 1.00 75.56 83 TYR A O 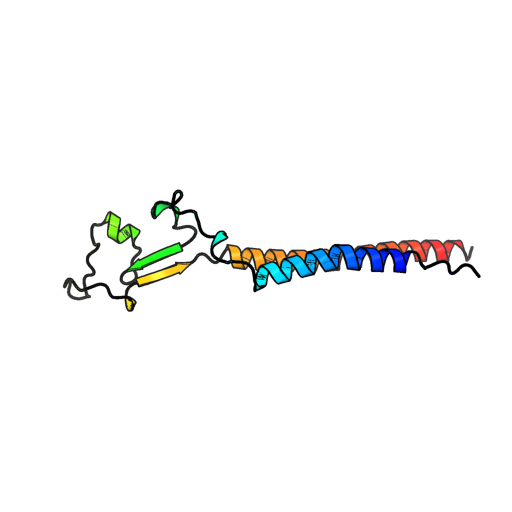1
ATOM 680 N N . ARG A 1 84 ? -23.341 -4.198 26.410 1.00 79.19 84 ARG A N 1
ATOM 681 C CA . ARG A 1 84 ? -22.788 -5.173 25.477 1.00 79.19 84 ARG A CA 1
ATOM 682 C C . ARG A 1 84 ? -22.226 -4.443 24.260 1.00 79.19 84 ARG A C 1
ATOM 684 O O . ARG A 1 84 ? -22.996 -3.828 23.529 1.00 79.19 84 ARG A O 1
ATOM 691 N N . ILE A 1 85 ? -20.928 -4.604 24.006 1.00 80.75 85 ILE A N 1
ATOM 692 C CA . ILE A 1 85 ? -20.293 -4.180 22.752 1.00 80.75 85 ILE A CA 1
ATOM 693 C C . ILE A 1 85 ? -21.016 -4.865 21.593 1.00 80.75 85 ILE A C 1
ATOM 695 O O . ILE A 1 85 ? -21.111 -6.097 21.542 1.00 80.75 85 ILE A O 1
ATOM 699 N N . VAL A 1 86 ? -21.528 -4.071 20.663 1.00 83.44 86 VAL A N 1
ATOM 700 C CA . VAL A 1 86 ? -22.116 -4.561 19.417 1.00 83.44 86 VAL A CA 1
ATOM 701 C C . VAL A 1 86 ? -21.273 -4.105 18.227 1.00 83.44 86 VAL A C 1
ATOM 703 O O . VAL A 1 86 ? -20.432 -3.220 18.345 1.00 83.44 86 VAL A O 1
ATOM 706 N N . ALA A 1 87 ? -21.484 -4.710 17.055 1.00 84.25 87 ALA A N 1
ATOM 707 C CA . ALA A 1 87 ? -20.641 -4.477 15.876 1.00 84.25 87 ALA A CA 1
ATOM 708 C C . ALA A 1 87 ? -20.519 -2.993 15.474 1.00 84.25 87 ALA A C 1
ATOM 710 O O . ALA A 1 87 ? -19.474 -2.585 14.985 1.00 84.25 87 ALA A O 1
ATOM 711 N N . LYS A 1 88 ? -21.552 -2.175 15.722 1.00 85.88 88 LYS A N 1
ATOM 712 C CA . LYS A 1 88 ? -21.533 -0.724 15.451 1.00 85.88 88 LYS A CA 1
ATOM 713 C C . LYS A 1 88 ? -20.538 0.062 16.318 1.00 85.88 88 LYS A C 1
ATOM 715 O O . LYS A 1 88 ? -20.158 1.161 15.936 1.00 85.88 88 LYS A O 1
ATOM 720 N N . ASP A 1 89 ? -20.142 -0.482 17.467 1.00 83.88 89 ASP A N 1
ATOM 721 C CA . ASP A 1 89 ? -19.220 0.175 18.396 1.00 83.88 89 ASP A CA 1
ATOM 722 C C . ASP A 1 89 ? -17.761 -0.149 18.054 1.00 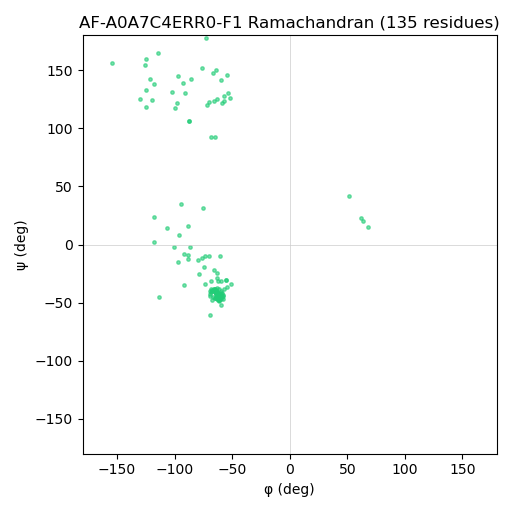83.88 89 ASP A C 1
ATOM 724 O O . ASP A 1 89 ? -16.853 0.493 18.579 1.00 83.88 89 ASP A O 1
ATOM 728 N N . VAL A 1 90 ? -17.539 -1.139 17.181 1.00 89.19 90 VAL A N 1
ATOM 729 C CA . VAL A 1 90 ? -16.217 -1.588 16.754 1.00 89.19 90 VAL A CA 1
ATOM 730 C C . VAL A 1 90 ? -15.897 -0.979 15.401 1.00 89.19 90 VAL A C 1
ATOM 732 O O . VAL A 1 90 ? -16.551 -1.262 14.399 1.00 89.19 90 VAL A O 1
ATOM 735 N N . THR A 1 91 ? -14.852 -0.165 15.355 1.00 92.19 91 THR A N 1
ATOM 736 C CA . THR A 1 91 ? -14.344 0.401 14.104 1.00 92.19 91 THR A CA 1
ATOM 737 C C . THR A 1 91 ? -12.861 0.101 13.959 1.00 92.19 91 THR A C 1
ATOM 739 O O . THR A 1 91 ? -12.152 -0.134 14.935 1.00 92.19 91 THR A O 1
ATOM 742 N N . ALA A 1 92 ? -12.375 0.061 12.723 1.00 92.69 92 ALA A N 1
ATOM 743 C CA . ALA A 1 92 ? -10.963 -0.141 12.434 1.00 92.69 92 ALA A CA 1
ATOM 744 C C . ALA A 1 92 ? -10.460 1.000 11.554 1.00 92.69 92 ALA A C 1
ATOM 746 O O . ALA A 1 92 ? -11.083 1.354 10.554 1.00 92.69 92 ALA A O 1
ATOM 747 N N . ARG A 1 93 ? -9.309 1.558 11.918 1.00 91.12 93 ARG A N 1
ATOM 748 C CA . ARG A 1 93 ? -8.529 2.445 11.061 1.00 91.12 93 ARG A CA 1
ATOM 749 C C . ARG A 1 93 ? -7.430 1.622 10.412 1.00 91.12 93 ARG A C 1
ATOM 751 O O . ARG A 1 93 ? -6.607 1.047 11.117 1.00 91.12 93 ARG A O 1
ATOM 758 N N . LEU A 1 94 ? -7.405 1.592 9.088 1.00 92.00 94 LEU A N 1
ATOM 759 C CA . LEU A 1 94 ? -6.364 0.922 8.313 1.00 92.00 94 LEU A CA 1
ATOM 760 C C . LEU A 1 94 ? -5.307 1.941 7.878 1.00 92.00 94 LEU A C 1
ATOM 762 O O . LEU A 1 94 ? -5.623 3.108 7.625 1.00 92.00 94 LEU A O 1
ATOM 766 N N . ASN A 1 95 ? -4.044 1.522 7.829 1.00 90.62 95 ASN A N 1
ATOM 767 C CA . ASN A 1 95 ? -2.987 2.324 7.233 1.00 90.62 95 ASN A CA 1
ATOM 768 C C . ASN A 1 95 ? -2.897 2.037 5.731 1.00 90.62 95 ASN A C 1
ATOM 770 O O . ASN A 1 95 ? -2.347 1.020 5.310 1.00 90.62 95 ASN A O 1
ATOM 774 N N . ASN A 1 96 ? -3.364 2.988 4.927 1.00 90.75 96 ASN A N 1
ATOM 775 C CA . ASN A 1 96 ? -3.378 2.868 3.469 1.00 90.75 96 ASN A CA 1
ATOM 776 C C . ASN A 1 96 ? -2.076 3.366 2.815 1.00 90.75 96 ASN A C 1
ATOM 778 O O . ASN A 1 96 ? -2.036 3.594 1.608 1.00 90.75 96 ASN A O 1
ATOM 782 N N . TRP A 1 97 ? -0.989 3.542 3.577 1.00 88.75 97 TRP A N 1
ATOM 783 C CA . TRP A 1 97 ? 0.298 3.989 3.033 1.00 88.75 97 TRP A CA 1
ATOM 784 C C . TRP A 1 97 ? 0.797 3.110 1.883 1.00 88.75 97 TRP A C 1
ATOM 786 O O . TRP A 1 97 ? 1.342 3.636 0.918 1.00 88.75 97 TRP A O 1
ATOM 796 N N . ASN A 1 98 ? 0.576 1.794 1.949 1.00 87.69 98 ASN A N 1
ATOM 797 C CA . ASN A 1 98 ? 0.963 0.889 0.867 1.00 87.69 98 ASN A CA 1
ATOM 798 C C . ASN A 1 98 ? 0.183 1.180 -0.427 1.00 87.69 98 ASN A C 1
ATOM 800 O O . ASN A 1 98 ? 0.804 1.286 -1.475 1.00 87.69 98 ASN A O 1
ATOM 804 N N . GLU A 1 99 ? -1.128 1.432 -0.358 1.00 86.75 99 GLU A N 1
ATOM 805 C CA . GLU A 1 99 ? -1.936 1.793 -1.538 1.00 86.75 99 GLU A CA 1
ATOM 806 C C . GLU A 1 99 ? -1.489 3.130 -2.150 1.00 86.75 99 GLU A C 1
ATOM 808 O O . GLU A 1 99 ? -1.363 3.277 -3.370 1.00 86.75 99 GLU A O 1
ATOM 813 N N . VAL A 1 100 ? -1.202 4.115 -1.293 1.00 88.94 100 VAL A N 1
ATOM 814 C CA . VAL A 1 100 ? -0.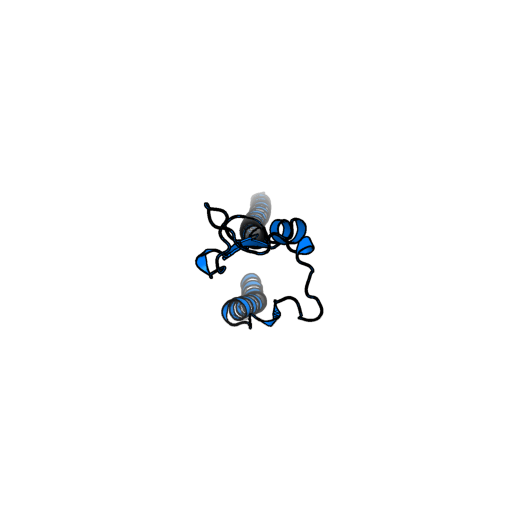680 5.420 -1.722 1.00 88.94 100 VAL A CA 1
ATOM 815 C C . VAL A 1 100 ? 0.687 5.250 -2.383 1.00 88.94 100 VAL A C 1
ATOM 817 O O . VAL A 1 100 ? 0.933 5.801 -3.457 1.00 88.94 100 VAL A O 1
ATOM 820 N N . LYS A 1 101 ? 1.568 4.453 -1.773 1.00 88.44 101 LYS A N 1
ATOM 821 C CA . LYS A 1 101 ? 2.898 4.144 -2.296 1.00 88.44 101 LYS A CA 1
ATOM 822 C C . LYS A 1 101 ? 2.820 3.434 -3.647 1.00 88.44 101 LYS A C 1
ATOM 824 O O . LYS A 1 101 ? 3.557 3.815 -4.553 1.00 88.44 101 LYS A O 1
ATOM 829 N N . ASP A 1 102 ? 1.927 2.465 -3.808 1.00 89.50 102 ASP A N 1
ATOM 830 C CA . ASP A 1 102 ? 1.737 1.737 -5.066 1.00 89.50 102 ASP A CA 1
ATOM 831 C C . ASP A 1 102 ? 1.237 2.664 -6.178 1.00 89.50 102 ASP A C 1
ATOM 833 O O . ASP A 1 102 ? 1.713 2.604 -7.316 1.00 89.50 102 ASP A O 1
ATOM 837 N N . THR A 1 103 ? 0.347 3.597 -5.836 1.00 86.56 103 THR A N 1
ATOM 838 C CA . THR A 1 103 ? -0.128 4.634 -6.761 1.00 86.56 103 THR A CA 1
ATOM 839 C C . THR A 1 103 ? 1.013 5.562 -7.191 1.00 86.56 103 THR A C 1
ATOM 841 O O . THR A 1 103 ? 1.194 5.828 -8.382 1.00 86.56 103 THR A O 1
ATOM 844 N N . MET A 1 104 ? 1.830 6.024 -6.238 1.00 86.81 104 MET A N 1
ATOM 845 C CA . MET A 1 104 ? 3.002 6.859 -6.520 1.00 86.81 104 MET A CA 1
ATOM 846 C C . MET A 1 104 ? 4.029 6.125 -7.384 1.00 86.81 104 MET A C 1
ATOM 848 O O . MET A 1 104 ? 4.543 6.698 -8.344 1.00 86.81 104 MET A O 1
ATOM 852 N N . LEU A 1 105 ? 4.306 4.854 -7.081 1.00 91.25 105 LEU A N 1
ATOM 853 C CA . LEU A 1 105 ? 5.263 4.043 -7.827 1.00 91.25 105 LEU A CA 1
ATOM 854 C C . LEU A 1 105 ? 4.775 3.775 -9.253 1.00 91.25 105 LEU A C 1
ATOM 856 O O . LEU A 1 105 ? 5.557 3.883 -10.193 1.00 91.25 105 LEU A O 1
ATOM 860 N N . SER A 1 106 ? 3.482 3.507 -9.433 1.00 90.00 106 SER A N 1
ATOM 861 C CA . SER A 1 106 ? 2.873 3.335 -10.757 1.00 90.00 106 SER A CA 1
ATOM 862 C C . SER A 1 106 ? 2.985 4.609 -11.599 1.00 90.00 106 SER A C 1
ATOM 864 O O . SER A 1 106 ? 3.393 4.558 -12.760 1.00 90.00 106 SER A O 1
ATOM 866 N N . SER A 1 107 ? 2.705 5.769 -10.998 1.00 80.44 107 SER A N 1
ATOM 867 C CA . SER A 1 107 ? 2.879 7.072 -11.652 1.00 80.44 107 SER A CA 1
ATOM 868 C C . SER A 1 107 ? 4.344 7.348 -12.017 1.00 80.44 107 SER A C 1
ATOM 870 O O . SER A 1 107 ? 4.647 7.802 -13.126 1.00 80.44 107 SER A O 1
ATOM 872 N N . ALA A 1 108 ? 5.278 7.013 -11.121 1.00 88.56 108 ALA A N 1
ATOM 873 C CA . ALA A 1 108 ? 6.709 7.146 -11.368 1.00 88.56 108 ALA A CA 1
ATOM 874 C C . ALA A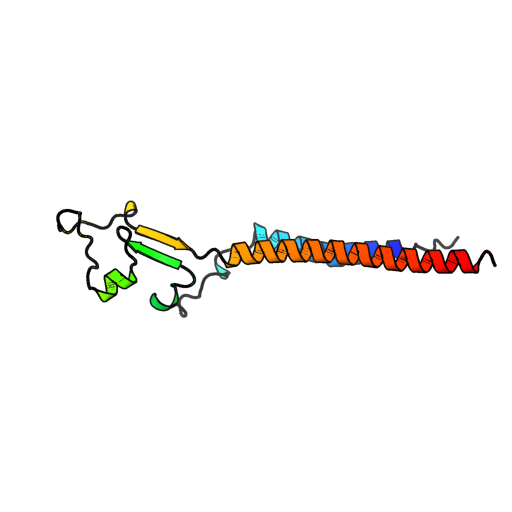 1 108 ? 7.188 6.226 -12.502 1.00 88.56 108 ALA A C 1
ATOM 876 O O . ALA A 1 108 ? 7.940 6.677 -13.362 1.00 88.56 108 ALA A O 1
ATOM 877 N N . LEU A 1 109 ? 6.723 4.973 -12.553 1.00 92.06 109 LEU A N 1
ATOM 878 C CA . LEU A 1 109 ? 7.033 4.026 -13.631 1.00 92.06 109 LEU A CA 1
ATOM 879 C C . LEU A 1 109 ? 6.525 4.526 -14.985 1.00 92.06 109 LEU A C 1
ATOM 881 O O . LEU A 1 109 ? 7.272 4.510 -15.963 1.00 92.06 109 LEU A O 1
ATOM 885 N N . PHE A 1 110 ? 5.287 5.020 -15.039 1.00 83.62 110 PHE A N 1
ATOM 886 C CA . PHE A 1 110 ? 4.734 5.605 -16.258 1.00 83.62 110 PHE A CA 1
ATOM 887 C C . PHE A 1 110 ? 5.540 6.830 -16.710 1.00 83.62 110 PHE A C 1
ATOM 889 O O . PHE A 1 110 ? 5.926 6.942 -17.874 1.00 83.62 110 PHE A O 1
ATOM 896 N N . SER A 1 111 ? 5.873 7.718 -15.772 1.00 78.56 111 SER A N 1
ATOM 897 C CA . SER A 1 111 ? 6.689 8.903 -16.047 1.00 78.56 111 SER A CA 1
ATOM 898 C C . SER A 1 111 ? 8.098 8.529 -16.523 1.00 78.56 111 SER A C 1
ATOM 900 O O . SER A 1 111 ? 8.605 9.122 -17.477 1.00 78.56 111 SER A O 1
ATOM 902 N N . ALA A 1 112 ? 8.721 7.515 -15.917 1.00 85.31 112 ALA A N 1
ATOM 903 C CA . ALA A 1 112 ? 10.030 7.001 -16.310 1.00 85.31 112 ALA A CA 1
ATOM 904 C C . ALA A 1 112 ? 10.002 6.381 -17.713 1.00 85.31 112 ALA A C 1
ATOM 906 O O . ALA A 1 112 ? 10.903 6.641 -18.510 1.00 85.31 112 ALA A O 1
ATOM 907 N N . PHE A 1 113 ? 8.949 5.631 -18.050 1.00 89.94 113 PHE A N 1
ATOM 908 C CA . PHE A 1 113 ? 8.744 5.090 -19.392 1.00 89.94 113 PHE A CA 1
ATOM 909 C C . PHE A 1 113 ? 8.650 6.208 -20.441 1.00 89.94 113 PHE A C 1
ATOM 911 O O . PHE A 1 113 ? 9.416 6.215 -21.406 1.00 89.94 113 PHE A O 1
ATOM 918 N N . CYS A 1 114 ? 7.778 7.197 -20.222 1.00 80.19 114 CYS A N 1
ATOM 919 C CA . CYS A 1 114 ? 7.626 8.350 -21.116 1.00 80.19 114 CYS A CA 1
ATOM 920 C C . CYS A 1 114 ? 8.927 9.155 -21.254 1.00 80.19 114 CYS A C 1
ATOM 922 O O . CYS A 1 114 ? 9.289 9.581 -22.355 1.00 80.19 114 CYS A O 1
ATOM 924 N N . THR A 1 115 ? 9.663 9.328 -20.154 1.00 81.31 115 THR A N 1
ATOM 925 C CA . THR A 1 115 ? 10.968 10.004 -20.145 1.00 81.31 115 THR A CA 1
ATOM 926 C C . THR A 1 115 ? 11.993 9.219 -20.961 1.00 81.31 115 THR A C 1
ATOM 928 O O . THR A 1 115 ? 12.677 9.799 -21.801 1.00 81.31 115 THR A O 1
ATOM 931 N N . GLY A 1 116 ? 12.066 7.897 -20.782 1.00 83.81 116 GLY A N 1
ATOM 932 C CA . GLY A 1 116 ? 12.960 7.023 -21.540 1.00 83.81 116 GLY A CA 1
ATOM 933 C C . GLY A 1 116 ? 12.659 7.027 -23.041 1.00 83.81 116 GLY A C 1
ATOM 934 O O . GLY A 1 116 ? 13.579 7.147 -23.854 1.00 83.81 116 GLY A O 1
ATOM 935 N N . ALA A 1 117 ? 11.378 6.980 -23.418 1.00 85.62 117 ALA A N 1
ATOM 936 C CA . ALA A 1 117 ? 10.950 7.097 -24.811 1.00 85.62 117 ALA A CA 1
ATOM 937 C C . ALA A 1 117 ? 11.350 8.457 -25.408 1.00 85.62 117 ALA A C 1
ATOM 939 O O . ALA A 1 117 ? 11.973 8.511 -26.468 1.00 85.62 117 ALA A O 1
ATOM 940 N N . SER A 1 118 ? 11.078 9.550 -24.689 1.00 76.50 118 SER A N 1
ATOM 941 C CA . SER A 1 118 ? 11.433 10.910 -25.115 1.00 76.50 118 SER A CA 1
ATOM 942 C C . SER A 1 118 ? 12.945 11.081 -25.284 1.00 76.50 118 SER A C 1
ATO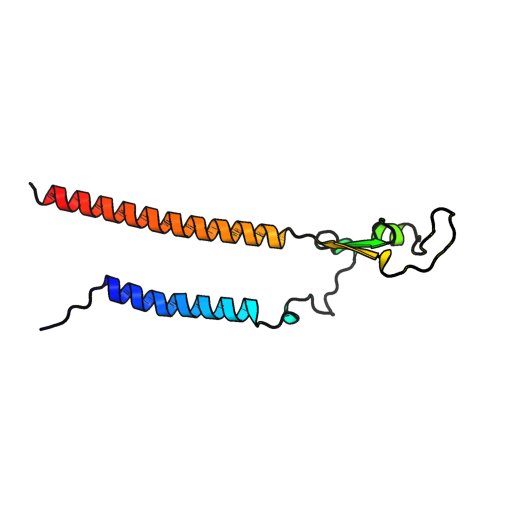M 944 O O . SER A 1 118 ? 13.402 11.628 -26.287 1.00 76.50 118 SER A O 1
ATOM 946 N N . PHE A 1 119 ? 13.737 10.559 -24.343 1.00 81.62 119 PHE A N 1
ATOM 947 C CA . PHE A 1 119 ? 15.197 10.600 -24.401 1.00 81.62 119 PHE A CA 1
ATOM 948 C C . PHE A 1 119 ? 15.752 9.785 -25.576 1.00 81.62 119 PHE A C 1
ATOM 950 O O . PHE A 1 119 ? 16.661 10.231 -26.274 1.00 81.62 119 PHE A O 1
ATOM 957 N N . THR A 1 120 ? 15.160 8.622 -25.853 1.00 88.81 120 THR A N 1
ATOM 958 C CA . THR A 1 120 ? 15.527 7.791 -27.008 1.00 88.81 120 THR A CA 1
ATOM 959 C C . THR A 1 120 ? 15.244 8.519 -28.321 1.00 88.81 120 THR A C 1
ATOM 961 O O . THR A 1 120 ? 16.123 8.593 -29.180 1.00 88.81 120 THR A O 1
ATOM 964 N N . CYS A 1 121 ? 14.062 9.127 -28.461 1.00 81.50 121 CYS A N 1
ATOM 965 C CA . CYS A 1 121 ? 13.720 9.952 -29.621 1.00 81.50 121 CYS A CA 1
ATOM 966 C C . CYS A 1 121 ? 14.689 11.130 -29.793 1.00 81.50 121 CYS A C 1
ATOM 968 O O . CYS A 1 121 ? 15.126 11.401 -30.910 1.00 81.50 121 CYS A O 1
ATOM 970 N N . LEU A 1 122 ? 15.078 11.791 -28.698 1.00 80.88 122 LEU A N 1
ATOM 971 C CA . LEU A 1 122 ? 16.057 12.877 -28.730 1.00 80.88 122 LEU A CA 1
ATOM 972 C C . LEU A 1 122 ? 17.423 12.398 -29.243 1.00 80.88 122 LEU A C 1
ATOM 974 O O . LEU A 1 122 ? 18.006 13.038 -30.118 1.00 80.88 122 LEU A O 1
ATOM 978 N N . ILE A 1 123 ? 17.925 11.263 -28.747 1.00 88.38 123 ILE A N 1
ATOM 979 C CA . ILE A 1 123 ? 19.195 10.680 -29.208 1.00 88.38 123 ILE A CA 1
ATOM 980 C C . ILE A 1 123 ? 19.134 10.351 -30.701 1.00 88.38 123 ILE A C 1
ATOM 982 O O . ILE A 1 123 ? 20.063 10.687 -31.440 1.00 88.38 123 ILE A O 1
ATOM 986 N N . ILE A 1 124 ? 18.050 9.713 -31.151 1.00 89.69 124 ILE A N 1
ATOM 987 C CA . ILE A 1 124 ? 17.863 9.357 -32.562 1.00 89.69 124 ILE A CA 1
ATOM 988 C C . ILE A 1 124 ? 17.833 10.624 -33.424 1.00 89.69 124 ILE A C 1
ATOM 990 O O . ILE A 1 124 ? 18.594 10.711 -34.387 1.00 89.69 124 ILE A O 1
ATOM 994 N N . GLY A 1 125 ? 17.051 11.638 -33.040 1.00 82.88 125 GLY A N 1
ATOM 995 C CA . GLY A 1 125 ? 16.974 12.910 -33.762 1.00 82.88 125 GLY A CA 1
ATOM 996 C C . GLY A 1 125 ? 18.324 13.631 -33.853 1.00 82.88 125 GLY A C 1
ATOM 997 O O . GLY A 1 125 ? 18.707 14.106 -34.923 1.00 82.88 125 GLY A O 1
ATOM 998 N N . LEU A 1 126 ? 19.107 13.649 -32.768 1.00 85.12 126 LEU A N 1
ATOM 999 C CA . LEU A 1 126 ? 20.467 14.203 -32.775 1.00 85.12 126 LEU A CA 1
ATOM 1000 C C . LEU A 1 126 ? 21.413 13.414 -33.697 1.00 85.12 126 LEU A C 1
ATOM 1002 O O . LEU A 1 126 ? 22.239 14.007 -34.400 1.00 85.12 126 LEU A O 1
ATOM 1006 N N . ALA A 1 127 ? 21.311 12.083 -33.711 1.00 85.44 127 ALA A N 1
ATOM 1007 C CA . ALA A 1 127 ? 22.122 11.228 -34.574 1.00 85.44 127 ALA A CA 1
ATOM 1008 C C . ALA A 1 127 ? 21.774 11.408 -36.062 1.00 85.44 127 ALA A C 1
ATOM 1010 O O . ALA A 1 127 ? 22.673 11.456 -36.907 1.00 85.44 127 ALA A O 1
ATOM 1011 N N . GLU A 1 128 ? 20.489 11.546 -36.388 1.00 84.06 128 GLU A N 1
ATOM 1012 C CA . GLU A 1 128 ? 20.016 11.815 -37.748 1.00 84.06 128 GLU A CA 1
ATOM 1013 C C . GLU A 1 128 ? 20.435 13.202 -38.235 1.00 84.06 128 GLU A C 1
ATOM 1015 O O . GLU A 1 128 ? 20.988 13.315 -39.330 1.00 84.06 128 GLU A O 1
ATOM 1020 N N . MET A 1 129 ? 20.288 14.238 -37.406 1.00 81.62 129 MET A N 1
ATOM 1021 C CA . MET A 1 129 ? 20.705 15.603 -37.742 1.00 81.62 129 MET A CA 1
ATOM 1022 C C . MET A 1 129 ? 22.203 15.674 -38.078 1.00 81.62 129 MET A C 1
ATOM 1024 O O . MET A 1 129 ? 22.598 16.248 -39.095 1.00 81.62 129 MET A O 1
ATOM 1028 N N . ARG A 1 130 ? 23.054 15.012 -37.281 1.00 82.56 130 ARG A N 1
ATOM 1029 C CA . ARG A 1 130 ? 24.499 14.915 -37.560 1.00 82.56 130 ARG A CA 1
ATOM 1030 C C . ARG A 1 130 ? 24.800 14.162 -38.855 1.00 82.56 130 ARG A C 1
ATOM 1032 O O . ARG A 1 130 ? 25.733 14.529 -39.565 1.00 82.56 130 ARG A O 1
ATOM 1039 N N . ARG A 1 131 ? 24.036 13.114 -39.176 1.00 79.88 131 ARG A N 1
ATOM 1040 C CA . ARG A 1 131 ? 24.183 12.360 -40.433 1.00 79.88 131 ARG A CA 1
ATOM 1041 C C . ARG A 1 131 ? 23.768 13.177 -41.652 1.00 79.88 131 ARG A C 1
ATOM 1043 O O . ARG A 1 131 ? 24.428 13.067 -42.682 1.00 79.88 131 ARG A O 1
ATOM 1050 N N . HIS A 1 132 ? 22.712 13.978 -41.539 1.00 72.50 132 HIS A N 1
ATOM 1051 C CA . HIS A 1 132 ? 22.218 14.808 -42.635 1.00 72.50 132 HIS A CA 1
ATOM 1052 C C . HIS A 1 132 ? 23.198 15.946 -42.965 1.00 72.50 132 HIS A C 1
ATOM 1054 O O . HIS A 1 132 ? 23.557 16.116 -44.127 1.00 72.50 132 HIS A O 1
ATOM 1060 N N . ASN A 1 133 ? 23.741 16.627 -41.948 1.00 68.44 133 ASN A N 1
ATOM 1061 C CA . ASN A 1 133 ? 24.759 17.673 -42.134 1.00 68.44 133 ASN A CA 1
ATOM 1062 C C . ASN A 1 133 ? 26.069 17.155 -42.748 1.00 68.44 133 ASN A C 1
ATOM 1064 O O . ASN A 1 133 ? 26.763 17.894 -43.434 1.00 68.44 133 ASN A O 1
ATOM 1068 N N . LYS A 1 134 ? 26.421 15.883 -42.528 1.00 61.91 134 LYS A N 1
ATOM 1069 C CA . LYS A 1 134 ? 27.639 15.275 -43.089 1.00 61.91 134 LYS A CA 1
ATOM 1070 C C . LYS A 1 134 ? 27.497 14.839 -44.553 1.00 61.91 134 LYS A C 1
ATOM 1072 O O . LYS A 1 134 ? 28.494 14.479 -45.159 1.00 61.91 134 LYS A O 1
ATOM 1077 N N . LYS A 1 135 ? 26.270 14.794 -45.085 1.00 58.28 135 LYS A N 1
ATOM 1078 C CA . LYS A 1 135 ? 25.976 14.448 -46.487 1.00 58.28 135 LYS A CA 1
ATOM 1079 C C . LYS A 1 135 ? 25.787 15.674 -47.387 1.00 58.28 135 LYS A C 1
ATOM 1081 O O . LYS A 1 135 ? 25.763 15.504 -48.599 1.00 58.28 135 LYS A O 1
ATOM 1086 N N . SER A 1 136 ? 25.602 16.868 -46.818 1.00 54.16 136 SER A N 1
ATOM 1087 C CA . SER A 1 136 ? 25.457 18.127 -47.568 1.00 54.16 136 SER A CA 1
ATOM 1088 C C . SER A 1 136 ? 26.764 18.926 -47.692 1.00 54.16 136 SER A C 1
ATOM 1090 O O . SER A 1 136 ? 26.721 20.081 -48.110 1.00 54.16 136 SER A O 1
ATOM 1092 N N . LEU A 1 137 ? 27.887 18.335 -47.278 1.00 47.75 137 LEU A N 1
ATOM 1093 C CA . LEU A 1 137 ? 29.268 18.817 -47.390 1.00 47.75 137 LEU A CA 1
ATOM 1094 C C . LEU A 1 137 ? 30.037 17.826 -48.264 1.00 47.75 137 LEU A C 1
ATOM 1096 O O . LEU A 1 137 ? 30.872 18.292 -49.065 1.00 47.75 137 LEU A O 1
#

Radius of gyration: 29.19 Å; Cα contacts (8 Å, |Δi|>4): 64; chains: 1;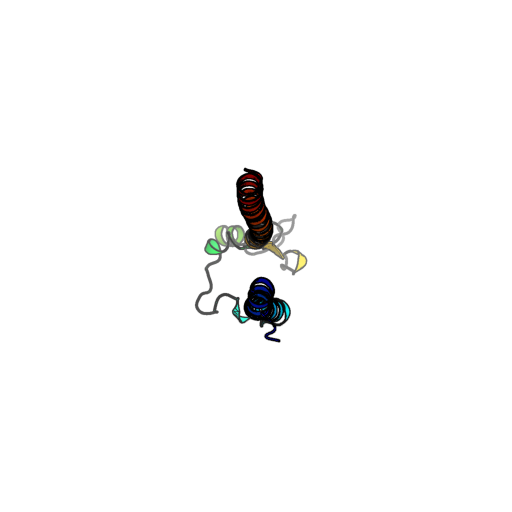 bounding box: 53×38×87 Å

Sequence (137 aa):
MHNRINPLISFGITGMFIFGSIFAGQIIQAFWGTRDIWWTPDDKKLPFEKTKNSFVLFISNKPLEQHLDEGTLFALDNSSTQYRIVAKDVTARLNNWNEVKDTMLSSALFSAFCTGASFTCLIIGLAEMRRHNKKSL